Protein AF-A0A519K8I1-F1 (afdb_monomer_lite)

Radius of gyration: 14.12 Å; chains: 1; bounding box: 30×26×46 Å

Sequence (89 aa):
MNATITTLALNLLISERVSQRSFFASKINDLLDGIADRSEKEKQIKRDFRAVTDRCVDDPSCNLRDLFYHYAQYYGTKLAPQESLSSAA

Structure (mmCIF, N/CA/C/O backbone):
data_AF-A0A519K8I1-F1
#
_entry.id   AF-A0A519K8I1-F1
#
loop_
_atom_site.group_PDB
_atom_site.id
_atom_site.type_symbol
_atom_site.label_atom_id
_atom_site.label_alt_id
_atom_site.label_comp_id
_atom_site.label_asym_id
_atom_site.label_entity_id
_atom_site.label_seq_id
_atom_site.pdbx_PDB_ins_code
_atom_site.Cartn_x
_atom_site.Cartn_y
_atom_site.Cartn_z
_atom_site.occupancy
_atom_site.B_iso_or_equiv
_atom_site.auth_seq_id
_atom_site.auth_comp_id
_atom_site.auth_asym_id
_atom_site.auth_atom_id
_atom_site.pdbx_PDB_model_num
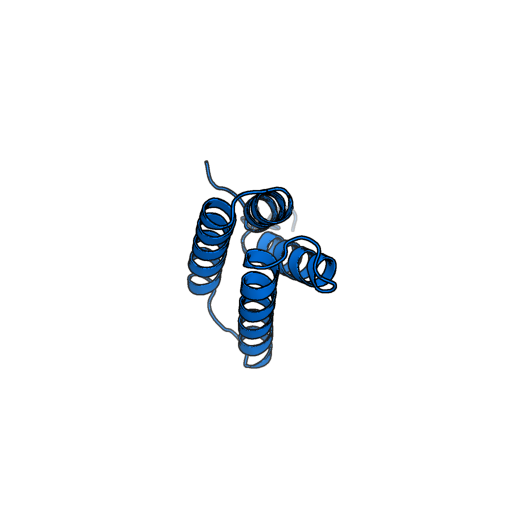ATOM 1 N N . MET A 1 1 ? 16.001 2.982 9.761 1.00 33.69 1 MET A N 1
ATOM 2 C CA . MET A 1 1 ? 15.059 4.059 9.383 1.00 33.69 1 MET A CA 1
ATOM 3 C C . MET A 1 1 ? 13.659 3.477 9.392 1.00 33.69 1 MET A C 1
ATOM 5 O O . MET A 1 1 ? 13.426 2.518 8.670 1.00 33.69 1 MET A O 1
ATOM 9 N N . ASN A 1 2 ? 12.768 3.996 10.235 1.00 48.78 2 ASN A N 1
ATOM 10 C CA . ASN A 1 2 ? 11.374 3.558 10.283 1.00 48.78 2 ASN A CA 1
ATOM 11 C C . ASN A 1 2 ? 10.626 4.286 9.151 1.00 48.78 2 ASN A C 1
ATOM 13 O O . ASN A 1 2 ? 10.217 5.431 9.318 1.00 48.78 2 ASN A O 1
ATOM 17 N N . ALA A 1 3 ? 10.580 3.698 7.952 1.00 60.62 3 ALA A N 1
ATOM 18 C CA . ALA A 1 3 ? 9.861 4.302 6.833 1.00 60.62 3 ALA A CA 1
ATOM 19 C C . ALA A 1 3 ? 8.354 4.183 7.091 1.00 60.62 3 ALA A C 1
ATOM 21 O O . ALA A 1 3 ? 7.847 3.085 7.315 1.00 60.62 3 ALA A O 1
ATOM 22 N N . THR A 1 4 ? 7.639 5.306 7.071 1.00 85.88 4 THR A N 1
ATOM 23 C CA . THR A 1 4 ? 6.177 5.298 7.189 1.00 85.88 4 THR A CA 1
ATOM 24 C C . THR A 1 4 ? 5.559 4.703 5.919 1.00 85.88 4 THR A C 1
ATOM 26 O O . THR A 1 4 ? 6.155 4.778 4.839 1.00 85.88 4 THR A O 1
ATOM 29 N N . ILE A 1 5 ? 4.349 4.135 6.021 1.00 92.88 5 ILE A N 1
ATOM 30 C CA . ILE A 1 5 ? 3.600 3.626 4.853 1.00 92.88 5 ILE A CA 1
ATOM 31 C C . ILE A 1 5 ? 3.526 4.683 3.737 1.00 92.88 5 ILE A C 1
ATOM 33 O O . ILE A 1 5 ? 3.698 4.351 2.567 1.00 92.88 5 ILE A O 1
ATOM 37 N N . THR A 1 6 ? 3.353 5.962 4.085 1.00 93.62 6 THR A N 1
ATOM 38 C CA . THR A 1 6 ? 3.319 7.069 3.119 1.00 93.62 6 THR A CA 1
ATOM 39 C C . THR A 1 6 ? 4.633 7.217 2.349 1.00 93.62 6 THR A C 1
ATOM 41 O O . THR A 1 6 ? 4.611 7.394 1.134 1.00 93.62 6 THR A O 1
ATOM 44 N N . THR A 1 7 ? 5.788 7.106 3.015 1.00 94.31 7 THR A N 1
ATOM 45 C CA . THR A 1 7 ? 7.097 7.160 2.341 1.00 94.31 7 THR A CA 1
ATOM 46 C C . THR A 1 7 ? 7.290 5.975 1.396 1.00 94.31 7 THR A C 1
ATOM 48 O O . THR A 1 7 ? 7.768 6.158 0.279 1.00 94.31 7 THR A O 1
ATOM 51 N N . LEU A 1 8 ? 6.888 4.769 1.809 1.00 96.06 8 LEU A N 1
ATOM 52 C CA . LEU A 1 8 ? 6.941 3.583 0.947 1.00 96.06 8 LEU A CA 1
ATOM 53 C C . LEU A 1 8 ? 6.045 3.747 -0.287 1.00 96.06 8 LEU A C 1
ATOM 55 O O . LEU A 1 8 ? 6.470 3.421 -1.393 1.00 96.06 8 LEU A O 1
ATOM 59 N N . ALA A 1 9 ? 4.848 4.307 -0.109 1.00 95.94 9 ALA A N 1
ATOM 60 C CA . ALA A 1 9 ? 3.923 4.585 -1.200 1.00 95.94 9 ALA A CA 1
ATOM 61 C C . ALA A 1 9 ? 4.492 5.605 -2.197 1.00 95.94 9 ALA A C 1
ATOM 63 O O . ALA A 1 9 ? 4.470 5.360 -3.400 1.00 95.94 9 ALA A O 1
ATOM 64 N N . LEU A 1 10 ? 5.071 6.711 -1.720 1.00 95.81 10 LEU A N 1
ATOM 65 C CA . LEU A 1 10 ? 5.730 7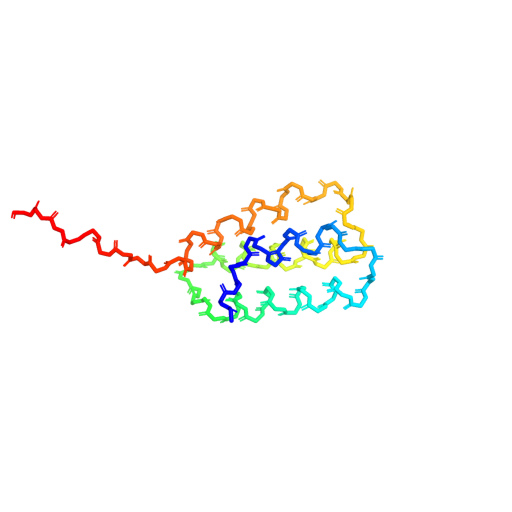.686 -2.597 1.00 95.81 10 LEU A CA 1
ATOM 66 C C . LEU A 1 10 ? 6.873 7.048 -3.389 1.00 95.81 10 LEU A C 1
ATOM 68 O O . LEU A 1 10 ? 6.945 7.230 -4.601 1.00 95.81 10 LEU A O 1
ATOM 72 N N . ASN A 1 11 ? 7.717 6.254 -2.725 1.00 96.88 11 ASN A N 1
ATOM 73 C CA . ASN A 1 11 ? 8.825 5.556 -3.375 1.00 96.88 11 ASN A CA 1
ATOM 74 C C . ASN A 1 11 ? 8.347 4.554 -4.437 1.00 96.88 11 ASN A C 1
ATOM 76 O O . ASN A 1 11 ? 8.988 4.416 -5.477 1.00 96.88 11 ASN A O 1
ATOM 80 N N . LEU A 1 12 ? 7.215 3.882 -4.204 1.00 97.25 12 LEU A N 1
ATOM 81 C CA . LEU A 1 12 ? 6.584 3.013 -5.195 1.00 97.25 12 LEU A CA 1
ATOM 82 C C . LEU A 1 12 ? 6.143 3.816 -6.426 1.00 97.25 12 LEU A C 1
ATOM 84 O O . LEU A 1 12 ? 6.474 3.432 -7.545 1.00 97.25 12 LEU A O 1
ATOM 88 N N . LEU A 1 13 ? 5.451 4.941 -6.227 1.00 96.19 13 LEU A N 1
ATOM 89 C CA . LEU A 1 13 ? 4.903 5.753 -7.319 1.00 96.19 13 LEU A CA 1
ATOM 90 C C . LEU A 1 13 ? 5.970 6.411 -8.201 1.00 96.19 13 LEU A C 1
ATOM 92 O O . LEU A 1 13 ? 5.735 6.605 -9.389 1.00 96.19 13 LEU A O 1
ATOM 96 N N . ILE A 1 14 ? 7.127 6.768 -7.641 1.00 95.88 14 ILE A N 1
ATOM 97 C CA . ILE A 1 14 ? 8.212 7.407 -8.406 1.00 95.88 14 ILE A CA 1
ATOM 98 C C . ILE A 1 14 ? 9.197 6.400 -9.010 1.00 95.88 14 ILE A C 1
ATOM 100 O O . ILE A 1 14 ? 10.070 6.788 -9.783 1.00 95.88 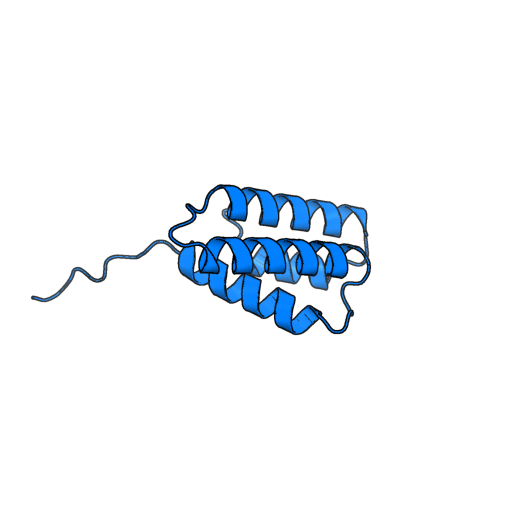14 ILE A O 1
ATOM 104 N N . SER A 1 15 ? 9.119 5.119 -8.637 1.00 95.81 15 SER A N 1
ATOM 105 C CA . SER A 1 15 ? 10.093 4.132 -9.094 1.00 95.81 15 SER A CA 1
ATOM 106 C C . SER A 1 15 ? 9.799 3.652 -10.513 1.00 95.81 15 SER A C 1
ATOM 108 O O . SER A 1 15 ? 8.759 3.060 -10.806 1.00 95.81 15 SER A O 1
ATOM 110 N N . GLU A 1 16 ? 10.790 3.799 -11.388 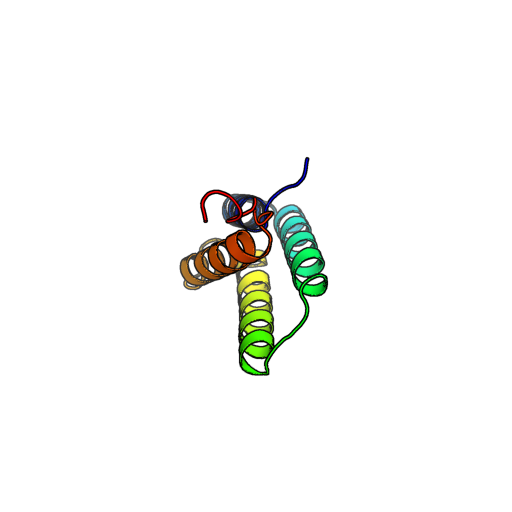1.00 94.00 16 GLU A N 1
ATOM 111 C CA . GLU A 1 16 ? 10.737 3.316 -12.771 1.00 94.00 16 GLU A CA 1
ATOM 112 C C . GLU A 1 16 ? 10.907 1.788 -12.877 1.00 94.00 16 GLU A C 1
ATOM 114 O O . GLU A 1 16 ? 10.543 1.183 -13.885 1.00 94.00 16 GLU A O 1
ATOM 119 N N . ARG A 1 17 ? 11.420 1.123 -11.830 1.00 96.62 17 ARG A N 1
ATOM 120 C CA . ARG A 1 17 ? 11.766 -0.308 -11.850 1.00 96.62 17 ARG A CA 1
ATOM 121 C C . ARG A 1 17 ? 10.698 -1.158 -11.157 1.00 96.62 17 ARG A C 1
ATOM 123 O O . ARG A 1 17 ? 10.505 -1.042 -9.950 1.00 96.62 17 ARG A O 1
ATOM 130 N N . VAL A 1 18 ? 10.103 -2.111 -11.882 1.00 96.12 18 VAL A N 1
ATOM 131 C CA . VAL A 1 18 ? 9.094 -3.057 -11.346 1.00 96.12 18 VAL A CA 1
ATOM 132 C C . VAL A 1 18 ? 9.592 -3.790 -10.094 1.00 96.12 18 VAL A C 1
ATOM 134 O O . VAL A 1 18 ? 8.851 -3.946 -9.126 1.00 96.12 18 VAL A O 1
ATOM 137 N N . SER A 1 19 ? 10.863 -4.205 -10.070 1.00 97.19 19 SER A N 1
ATOM 138 C CA . SER A 1 19 ? 11.450 -4.910 -8.922 1.00 97.19 19 SER A CA 1
ATOM 139 C C . SER A 1 19 ? 11.508 -4.049 -7.656 1.00 97.19 19 SER A C 1
ATOM 141 O O . SER A 1 19 ? 11.262 -4.548 -6.560 1.00 97.19 19 SER A O 1
ATOM 143 N N . GLN A 1 20 ? 11.770 -2.746 -7.792 1.00 97.31 20 GLN A N 1
ATOM 144 C CA . GLN A 1 20 ? 11.732 -1.808 -6.669 1.00 97.31 20 GLN A CA 1
ATOM 145 C C . GLN A 1 20 ? 10.296 -1.538 -6.218 1.00 97.31 20 GLN A C 1
ATOM 147 O O . GLN A 1 20 ? 10.031 -1.540 -5.018 1.00 97.31 20 GLN A O 1
ATOM 152 N N . ARG A 1 21 ? 9.353 -1.380 -7.155 1.00 97.75 21 ARG A N 1
ATOM 153 C CA . ARG A 1 21 ? 7.928 -1.241 -6.815 1.00 97.75 21 ARG A CA 1
ATOM 154 C C . ARG A 1 21 ? 7.411 -2.452 -6.046 1.00 97.75 21 ARG A C 1
ATOM 156 O O . ARG A 1 21 ? 6.783 -2.283 -5.008 1.00 97.75 21 ARG A O 1
ATOM 163 N N . SER A 1 22 ? 7.777 -3.655 -6.483 1.00 98.00 22 SER A N 1
ATOM 164 C CA . SER A 1 22 ? 7.448 -4.911 -5.794 1.00 98.00 22 SER A CA 1
ATOM 165 C C . SER A 1 22 ? 8.040 -4.964 -4.381 1.00 98.00 22 SER A C 1
ATOM 167 O O . SER A 1 22 ? 7.367 -5.375 -3.437 1.00 98.00 22 SER A O 1
ATOM 169 N N . PHE A 1 23 ? 9.281 -4.495 -4.204 1.00 97.31 23 PHE A N 1
ATOM 170 C CA . PHE A 1 23 ? 9.906 -4.387 -2.884 1.00 97.31 23 PHE A CA 1
ATOM 171 C C . PHE A 1 23 ? 9.137 -3.433 -1.957 1.00 97.31 23 PHE A C 1
ATOM 173 O O . PHE A 1 23 ? 8.847 -3.789 -0.814 1.00 97.31 23 PHE A O 1
ATOM 180 N N . PHE A 1 24 ? 8.764 -2.243 -2.438 1.00 97.56 24 PHE A N 1
ATOM 181 C CA . PHE A 1 24 ? 7.984 -1.292 -1.641 1.00 97.56 24 PHE A CA 1
ATOM 182 C C . PHE A 1 24 ? 6.579 -1.816 -1.327 1.00 97.56 24 PHE A C 1
ATOM 184 O O . PHE A 1 24 ? 6.138 -1.692 -0.186 1.00 97.56 24 PHE A O 1
ATOM 191 N N . ALA A 1 25 ? 5.913 -2.464 -2.285 1.00 97.69 25 ALA A N 1
ATOM 192 C CA . ALA A 1 25 ? 4.614 -3.101 -2.083 1.00 97.69 25 ALA A CA 1
ATOM 193 C C . ALA A 1 25 ? 4.668 -4.197 -1.011 1.00 97.69 25 ALA A C 1
ATOM 195 O O . ALA A 1 25 ? 3.833 -4.214 -0.110 1.00 97.69 25 ALA A O 1
ATOM 196 N N . SER A 1 26 ? 5.693 -5.056 -1.038 1.00 97.81 26 SER A N 1
ATOM 197 C CA . SER A 1 26 ? 5.914 -6.055 0.013 1.00 97.81 26 SER A CA 1
ATOM 198 C C . SER A 1 26 ? 6.058 -5.399 1.388 1.00 97.81 26 SER A C 1
ATOM 200 O O . SER A 1 26 ? 5.411 -5.837 2.333 1.00 97.81 26 SER A O 1
ATOM 202 N N . LYS A 1 27 ? 6.817 -4.302 1.504 1.00 96.88 27 LYS A N 1
ATOM 203 C CA . LYS A 1 27 ? 6.964 -3.573 2.776 1.00 96.88 27 LYS A CA 1
ATOM 204 C C . LYS A 1 27 ? 5.658 -2.932 3.252 1.00 96.88 27 LYS A C 1
ATOM 206 O O . LYS A 1 27 ? 5.399 -2.921 4.451 1.00 96.88 27 LYS A O 1
ATOM 211 N N . ILE A 1 28 ? 4.834 -2.414 2.340 1.00 96.38 28 ILE A N 1
ATOM 212 C CA . ILE A 1 28 ? 3.493 -1.908 2.670 1.00 96.38 28 ILE A CA 1
ATOM 213 C C . ILE A 1 28 ? 2.622 -3.053 3.198 1.00 96.38 28 ILE A C 1
ATOM 215 O O . ILE A 1 28 ? 2.007 -2.908 4.252 1.00 96.38 28 ILE A O 1
ATOM 219 N N . ASN A 1 29 ? 2.619 -4.202 2.520 1.00 96.06 29 ASN A N 1
ATOM 220 C CA . ASN A 1 29 ? 1.843 -5.374 2.924 1.00 96.06 29 ASN A CA 1
ATOM 221 C C . ASN A 1 29 ? 2.265 -5.913 4.298 1.00 96.06 29 ASN A C 1
ATOM 223 O O . ASN A 1 29 ? 1.382 -6.163 5.119 1.00 96.06 29 ASN A O 1
ATOM 227 N N . ASP A 1 30 ? 3.574 -5.986 4.573 1.00 95.19 30 ASP A N 1
ATOM 228 C CA . ASP A 1 30 ? 4.127 -6.356 5.885 1.00 95.19 30 ASP A CA 1
ATOM 229 C C . ASP A 1 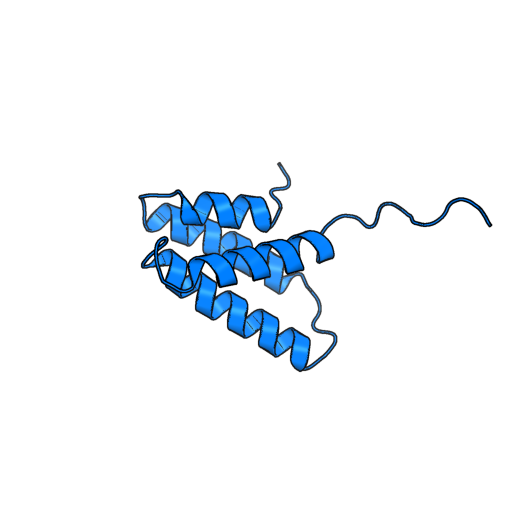30 ? 3.573 -5.439 6.996 1.00 95.19 30 ASP A C 1
ATOM 231 O O . ASP A 1 30 ? 3.156 -5.900 8.060 1.00 95.19 30 ASP A O 1
ATOM 235 N N . LEU A 1 31 ? 3.530 -4.122 6.746 1.00 93.69 31 LEU A N 1
ATOM 236 C CA . LEU A 1 31 ? 3.001 -3.148 7.705 1.00 93.69 31 LEU A CA 1
ATOM 237 C C . LEU A 1 31 ? 1.487 -3.283 7.887 1.00 93.69 31 LEU A C 1
ATOM 239 O O . LEU A 1 31 ? 1.000 -3.138 9.006 1.00 93.69 31 LEU A O 1
ATOM 243 N N . LEU A 1 32 ? 0.738 -3.5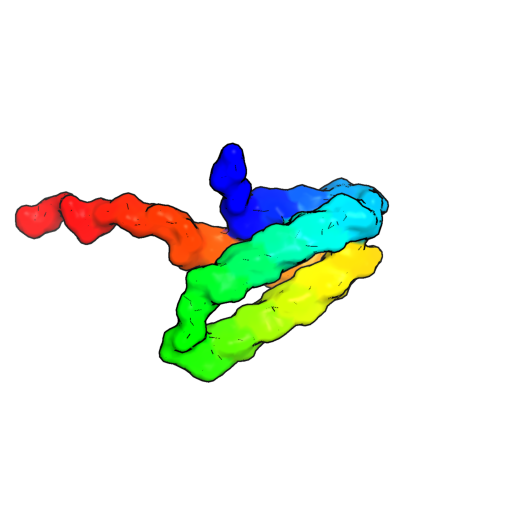86 6.824 1.00 93.31 32 LEU A N 1
ATOM 244 C CA . LEU A 1 32 ? -0.703 -3.834 6.907 1.00 93.31 32 LEU A CA 1
ATOM 245 C C . LEU A 1 32 ? -1.035 -5.109 7.688 1.00 93.31 32 LEU A C 1
ATOM 247 O O . LEU A 1 32 ? -2.038 -5.130 8.406 1.00 93.31 32 LEU A O 1
ATOM 251 N N . ASP A 1 33 ? -0.211 -6.151 7.572 1.00 92.44 33 ASP A N 1
ATOM 252 C CA . ASP A 1 33 ? -0.371 -7.397 8.330 1.00 92.44 33 ASP A CA 1
ATOM 253 C C . ASP A 1 33 ? -0.147 -7.186 9.835 1.00 92.44 33 ASP A C 1
ATOM 255 O O . ASP A 1 33 ? -0.805 -7.828 10.651 1.00 92.44 33 ASP A O 1
ATOM 259 N N . GLY A 1 34 ? 0.683 -6.211 10.221 1.00 90.12 34 GLY A N 1
ATOM 260 C CA . GLY A 1 34 ? 0.868 -5.810 11.621 1.00 90.12 34 GLY A CA 1
ATOM 261 C C . GLY A 1 34 ? -0.317 -5.061 12.251 1.00 90.12 34 GLY A C 1
ATOM 262 O O . GLY A 1 34 ? -0.325 -4.833 13.461 1.00 90.12 34 GLY A O 1
ATOM 263 N N . ILE A 1 35 ? -1.324 -4.660 11.469 1.00 88.94 35 ILE A N 1
ATOM 264 C CA . ILE A 1 35 ? -2.470 -3.879 11.956 1.00 88.94 35 ILE A CA 1
ATOM 265 C C . ILE A 1 35 ? -3.633 -4.818 12.263 1.00 88.94 35 ILE A C 1
ATOM 267 O O . ILE A 1 35 ? -4.162 -5.460 11.361 1.00 88.94 35 ILE A O 1
ATOM 271 N N . ALA A 1 36 ? -4.088 -4.858 13.514 1.00 89.06 36 ALA A N 1
ATOM 272 C CA . ALA A 1 36 ? -5.245 -5.667 13.894 1.00 89.06 36 ALA A CA 1
ATOM 273 C C . ALA A 1 36 ? -6.535 -5.201 13.195 1.00 89.06 36 ALA A C 1
ATOM 275 O O . ALA A 1 36 ? -6.831 -4.004 13.148 1.00 89.06 36 ALA A O 1
ATOM 276 N N . ASP A 1 37 ? -7.325 -6.158 12.709 1.00 89.75 37 ASP A N 1
ATOM 277 C CA . ASP A 1 37 ? -8.633 -5.905 12.107 1.00 89.75 37 ASP A CA 1
ATOM 278 C C . ASP A 1 37 ? -9.699 -5.744 13.197 1.00 89.75 37 ASP A C 1
ATOM 280 O O . ASP A 1 37 ? -10.051 -6.712 13.873 1.00 89.75 37 ASP A O 1
ATOM 284 N N . ARG A 1 38 ? -10.250 -4.539 13.374 1.00 89.19 38 ARG A N 1
ATOM 285 C CA . ARG A 1 38 ? -11.247 -4.258 14.428 1.00 89.19 38 ARG A CA 1
ATOM 286 C C . ARG A 1 38 ? -12.687 -4.358 13.934 1.00 89.19 38 ARG A C 1
ATOM 288 O O . ARG A 1 38 ? -13.615 -4.368 14.735 1.00 89.19 38 ARG A O 1
ATOM 295 N N . SER A 1 39 ? -12.892 -4.401 12.619 1.00 92.06 39 SER A N 1
ATOM 296 C CA . SER A 1 39 ? -14.211 -4.553 11.998 1.00 92.06 39 SER A CA 1
ATOM 297 C C . SER A 1 39 ? -14.106 -5.141 10.592 1.00 92.06 39 SER A C 1
ATOM 299 O O . SER A 1 39 ? -13.053 -5.071 9.958 1.00 92.06 39 SER A O 1
ATOM 301 N N . GLU A 1 40 ? -15.216 -5.660 10.061 1.00 93.62 40 GLU A N 1
ATOM 302 C CA . GLU A 1 40 ? -15.262 -6.137 8.670 1.00 93.62 40 GLU A CA 1
ATOM 303 C C . GLU A 1 40 ? -14.996 -5.007 7.662 1.00 93.62 40 GLU A C 1
ATOM 305 O O . GLU A 1 40 ? -14.362 -5.219 6.632 1.00 93.62 40 GLU A O 1
ATOM 310 N N . LYS A 1 41 ? -15.385 -3.770 7.999 1.00 91.88 41 LYS A N 1
ATOM 311 C CA . LYS A 1 41 ? -15.063 -2.584 7.196 1.00 91.88 41 LYS A CA 1
ATOM 312 C C . LYS A 1 41 ? -13.554 -2.349 7.108 1.00 91.88 41 LYS A C 1
ATOM 314 O O . LYS A 1 41 ? -13.052 -2.033 6.037 1.00 91.88 41 LYS A O 1
ATOM 319 N N . GLU A 1 42 ? -12.823 -2.508 8.211 1.00 91.31 42 GLU A N 1
ATOM 320 C CA . GLU A 1 42 ? -11.361 -2.363 8.199 1.00 91.31 42 GLU A CA 1
ATOM 321 C C . GLU A 1 42 ? -10.676 -3.467 7.396 1.00 91.31 42 GLU A C 1
ATOM 323 O O . GLU A 1 42 ? -9.727 -3.176 6.668 1.00 91.31 42 GLU A O 1
ATOM 328 N N . LYS A 1 43 ? -11.193 -4.701 7.458 1.00 93.31 43 LYS A N 1
ATOM 329 C CA . LYS A 1 43 ? -10.722 -5.789 6.591 1.00 93.31 43 LYS A CA 1
ATOM 330 C C . LYS A 1 43 ? -10.929 -5.454 5.124 1.00 93.31 43 LYS A C 1
ATOM 332 O O . LYS A 1 43 ? -10.020 -5.658 4.326 1.00 93.31 43 LYS A O 1
ATOM 337 N N . GLN A 1 44 ? -12.099 -4.918 4.773 1.00 95.31 44 GLN A N 1
ATOM 338 C CA . GLN A 1 44 ? -12.384 -4.524 3.398 1.00 95.31 44 GLN A CA 1
ATOM 339 C C . GLN A 1 44 ? -11.437 -3.421 2.921 1.00 95.31 44 GLN A C 1
ATOM 341 O O . GLN A 1 44 ? -10.803 -3.590 1.890 1.00 95.31 44 GLN A O 1
ATOM 346 N N . ILE A 1 45 ? -11.246 -2.360 3.712 1.00 93.81 45 ILE A N 1
ATOM 347 C CA . ILE A 1 45 ? -10.307 -1.275 3.383 1.00 93.81 45 ILE A CA 1
ATOM 348 C C . ILE A 1 45 ? -8.880 -1.814 3.199 1.00 93.81 45 ILE A C 1
ATOM 350 O O . ILE A 1 45 ? -8.184 -1.410 2.269 1.00 93.81 45 ILE A O 1
ATOM 354 N N . LYS A 1 46 ? -8.440 -2.753 4.048 1.00 95.44 46 LYS A N 1
ATOM 355 C CA . LYS A 1 46 ? -7.122 -3.386 3.916 1.00 95.44 46 LYS A CA 1
ATOM 356 C C . LYS A 1 46 ? -7.017 -4.202 2.623 1.00 95.44 46 LYS A C 1
ATOM 358 O O . LYS A 1 46 ? -6.003 -4.107 1.938 1.00 95.44 46 LYS A O 1
ATOM 363 N N . ARG A 1 47 ? -8.051 -4.980 2.276 1.00 96.62 47 ARG A N 1
ATOM 364 C CA . ARG A 1 47 ? -8.124 -5.733 1.009 1.00 96.62 47 ARG A CA 1
ATOM 365 C C . ARG A 1 47 ? -8.073 -4.800 -0.201 1.00 96.62 47 ARG A C 1
ATOM 367 O O . ARG A 1 47 ? -7.283 -5.044 -1.109 1.00 96.62 47 ARG A O 1
ATOM 374 N N . ASP A 1 48 ? -8.850 -3.721 -0.178 1.00 97.06 48 ASP A N 1
ATOM 375 C CA . ASP A 1 48 ? -8.887 -2.725 -1.252 1.00 97.06 48 ASP A CA 1
ATOM 376 C C . ASP A 1 48 ? -7.518 -2.060 -1.424 1.00 97.06 48 ASP A C 1
ATOM 378 O O . ASP A 1 48 ? -7.029 -1.918 -2.544 1.00 97.06 48 ASP A O 1
ATOM 382 N N . PHE A 1 49 ? -6.846 -1.724 -0.319 1.00 97.56 49 PHE A N 1
ATOM 383 C CA . PHE A 1 49 ? -5.512 -1.141 -0.382 1.00 97.56 49 PHE A CA 1
ATOM 384 C C . PHE A 1 49 ? -4.486 -2.102 -0.999 1.00 97.56 49 PHE A C 1
ATOM 386 O O . PHE A 1 49 ? -3.679 -1.671 -1.823 1.00 97.56 49 PHE A O 1
ATOM 393 N N . ARG A 1 50 ? -4.536 -3.402 -0.676 1.00 97.62 50 ARG A N 1
ATOM 394 C CA . ARG A 1 50 ? -3.673 -4.410 -1.323 1.00 97.62 50 ARG A CA 1
ATOM 395 C C . ARG A 1 50 ? -3.921 -4.477 -2.828 1.00 97.62 50 ARG A C 1
ATOM 397 O O . ARG A 1 50 ? -2.976 -4.356 -3.596 1.00 97.62 50 ARG A O 1
ATOM 404 N N . ALA A 1 51 ? -5.184 -4.554 -3.245 1.00 97.25 51 ALA A N 1
ATOM 405 C CA . ALA A 1 51 ? -5.543 -4.612 -4.662 1.00 97.25 51 ALA A CA 1
ATOM 406 C C . ALA A 1 51 ? -5.064 -3.374 -5.441 1.00 97.25 51 ALA A C 1
ATOM 408 O O . ALA A 1 51 ? -4.538 -3.482 -6.549 1.00 97.25 51 ALA A O 1
ATOM 409 N N . VAL A 1 52 ? -5.208 -2.187 -4.849 1.00 97.25 52 VAL A N 1
ATOM 410 C CA . VAL A 1 52 ? -4.714 -0.938 -5.440 1.00 97.25 52 VAL A CA 1
ATOM 411 C C . VAL A 1 52 ? -3.180 -0.901 -5.467 1.00 97.25 52 VAL A C 1
ATOM 413 O O . VAL A 1 52 ? -2.601 -0.447 -6.452 1.00 97.25 52 VAL A O 1
ATOM 416 N N . THR A 1 53 ? -2.515 -1.410 -4.426 1.00 97.56 53 THR A N 1
ATOM 417 C CA . THR A 1 53 ? -1.048 -1.513 -4.370 1.00 97.56 53 THR A CA 1
ATOM 418 C C . THR A 1 53 ? -0.521 -2.368 -5.516 1.00 97.56 53 THR A C 1
ATOM 420 O O . THR A 1 53 ? 0.370 -1.916 -6.233 1.00 97.56 53 THR A O 1
ATOM 423 N N . ASP A 1 54 ? -1.104 -3.548 -5.738 1.00 96.56 54 ASP A N 1
ATOM 424 C CA . ASP A 1 54 ? -0.718 -4.445 -6.832 1.00 96.56 54 ASP A CA 1
ATOM 425 C C . ASP A 1 54 ? -0.876 -3.749 -8.191 1.00 96.56 54 ASP A C 1
ATOM 427 O O . ASP A 1 54 ? 0.025 -3.788 -9.030 1.00 96.56 54 ASP A O 1
ATOM 431 N N . ARG A 1 55 ? -1.966 -2.991 -8.380 1.00 96.50 55 ARG A N 1
ATOM 432 C CA . ARG A 1 55 ? -2.164 -2.212 -9.608 1.00 96.50 55 ARG A CA 1
ATOM 433 C C . ARG A 1 55 ? -1.083 -1.148 -9.813 1.00 96.50 55 ARG A C 1
ATOM 435 O O . ARG A 1 55 ? -0.626 -0.965 -10.941 1.00 96.50 55 ARG A O 1
ATOM 442 N N . CYS A 1 56 ? -0.661 -0.466 -8.749 1.00 96.75 56 CYS A N 1
ATOM 443 C CA . CYS A 1 56 ? 0.408 0.532 -8.808 1.00 96.75 56 CYS A CA 1
ATOM 444 C C . CYS A 1 56 ? 1.810 -0.086 -8.988 1.00 96.75 56 CYS A C 1
ATOM 446 O O . CYS A 1 56 ? 2.723 0.607 -9.443 1.00 96.75 56 CYS A O 1
ATOM 448 N N . VAL A 1 57 ? 2.007 -1.369 -8.658 1.00 97.44 57 VAL A N 1
ATOM 449 C CA . VAL A 1 57 ? 3.247 -2.098 -8.987 1.00 97.44 57 VAL A CA 1
ATOM 450 C C . VAL A 1 57 ? 3.368 -2.302 -10.493 1.00 97.44 57 VAL A C 1
ATOM 452 O O . VAL A 1 57 ? 4.451 -2.094 -11.047 1.00 97.44 57 VAL A O 1
ATOM 455 N N . ASP A 1 58 ? 2.278 -2.647 -11.168 1.00 95.62 58 ASP A N 1
ATOM 456 C CA . ASP A 1 58 ? 2.280 -2.800 -12.623 1.00 95.62 58 ASP A CA 1
ATOM 457 C C . ASP A 1 58 ? 2.401 -1.439 -13.320 1.00 95.62 58 ASP A C 1
ATOM 459 O O . ASP A 1 58 ? 3.296 -1.238 -14.144 1.00 95.62 58 ASP A O 1
ATOM 463 N N . ASP A 1 59 ? 1.548 -0.488 -12.929 1.00 95.50 59 ASP A N 1
ATOM 464 C CA . ASP A 1 59 ? 1.472 0.855 -13.501 1.00 95.50 59 ASP A CA 1
ATOM 465 C C . ASP A 1 59 ? 1.359 1.930 -12.397 1.00 95.50 59 ASP A C 1
ATOM 467 O O . ASP A 1 59 ? 0.266 2.186 -11.874 1.00 95.50 59 ASP A O 1
ATOM 471 N N . PRO A 1 60 ? 2.466 2.612 -12.047 1.00 92.94 60 PRO A N 1
ATOM 472 C CA . PRO A 1 60 ? 2.457 3.640 -11.008 1.00 92.94 60 PRO A CA 1
ATOM 473 C C . PRO A 1 60 ? 1.695 4.914 -11.414 1.00 92.94 60 PRO A C 1
ATOM 475 O O . PRO A 1 60 ? 1.394 5.741 -10.554 1.00 92.94 60 PRO A O 1
ATOM 478 N N . SER A 1 61 ? 1.357 5.083 -12.698 1.00 91.94 61 SER A N 1
ATOM 479 C CA . SER A 1 61 ? 0.549 6.200 -13.211 1.00 91.94 61 SER A CA 1
ATOM 480 C C . SER A 1 61 ? -0.914 5.815 -13.453 1.00 91.94 61 SER A C 1
ATOM 482 O O . SER A 1 61 ? -1.649 6.572 -14.090 1.00 91.94 61 SER A O 1
ATOM 484 N N . CYS A 1 62 ? -1.358 4.665 -12.938 1.00 92.06 62 CYS A N 1
ATOM 485 C CA . CYS A 1 62 ? -2.735 4.224 -13.107 1.00 92.06 62 CYS A CA 1
ATOM 486 C C . CYS A 1 62 ? -3.743 5.212 -12.497 1.00 92.06 62 CYS A C 1
ATOM 488 O O . CYS A 1 62 ? -3.450 5.987 -11.584 1.00 92.06 62 CYS A O 1
ATOM 490 N N . ASN A 1 63 ? -4.993 5.116 -12.945 1.00 93.75 63 ASN A N 1
ATOM 491 C CA . ASN A 1 63 ? -6.117 5.909 -12.440 1.00 93.75 63 ASN A CA 1
ATOM 492 C C . ASN A 1 63 ? -6.439 5.681 -10.948 1.00 93.75 63 ASN A C 1
ATOM 494 O O . ASN A 1 63 ? -7.261 6.401 -10.390 1.00 93.75 63 ASN A O 1
ATOM 498 N N . LEU A 1 64 ? -5.814 4.690 -10.304 1.00 95.25 64 LEU A N 1
ATOM 499 C CA . LEU A 1 64 ? -5.958 4.412 -8.874 1.00 95.25 64 LEU A CA 1
ATOM 500 C C . LEU A 1 64 ? -4.835 5.025 -8.027 1.00 95.25 64 LEU A C 1
ATOM 502 O O . LEU A 1 64 ? -4.853 4.868 -6.810 1.00 95.25 64 LEU A O 1
ATOM 506 N N . ARG A 1 65 ? -3.876 5.740 -8.631 1.00 94.62 65 ARG A N 1
ATOM 507 C CA . ARG A 1 65 ? -2.740 6.364 -7.934 1.00 94.62 65 ARG A CA 1
ATOM 508 C C . ARG A 1 65 ? -3.164 7.254 -6.761 1.00 94.62 65 ARG A C 1
ATOM 510 O O . ARG A 1 65 ? -2.556 7.190 -5.694 1.00 94.62 65 ARG A O 1
ATOM 517 N N . ASP A 1 66 ? -4.194 8.073 -6.941 1.00 95.31 66 ASP A N 1
ATOM 518 C CA . ASP A 1 66 ? -4.654 8.969 -5.874 1.00 95.31 66 ASP A CA 1
ATOM 519 C C . ASP A 1 66 ? -5.305 8.176 -4.735 1.00 95.31 66 ASP A C 1
ATOM 521 O O . ASP A 1 66 ? -5.045 8.433 -3.560 1.00 95.31 66 ASP A O 1
ATOM 525 N N . LEU A 1 67 ? -6.076 7.137 -5.075 1.00 96.50 67 LEU A N 1
ATOM 526 C CA . LEU A 1 67 ? -6.670 6.225 -4.099 1.00 96.50 67 LEU A CA 1
ATOM 527 C C . LEU A 1 67 ? -5.595 5.446 -3.324 1.00 96.50 67 LEU A C 1
ATOM 529 O O . LEU A 1 67 ? -5.683 5.322 -2.103 1.00 96.50 67 LEU A O 1
ATOM 533 N N . PHE A 1 68 ? -4.554 4.977 -4.015 1.00 97.38 68 PHE A N 1
ATOM 534 C CA . PHE A 1 68 ? -3.382 4.349 -3.410 1.00 97.38 68 PHE A CA 1
ATOM 535 C C . PHE A 1 68 ? -2.747 5.269 -2.367 1.00 97.38 68 PHE A C 1
ATOM 537 O O . PHE A 1 68 ? -2.527 4.871 -1.220 1.00 97.38 68 PHE A O 1
ATOM 544 N N . TYR A 1 69 ? -2.497 6.523 -2.751 1.00 94.50 69 TYR A N 1
ATOM 545 C CA . TYR A 1 69 ? -1.888 7.499 -1.861 1.00 94.50 69 TYR A CA 1
ATOM 546 C C . TYR A 1 69 ? -2.798 7.844 -0.675 1.00 94.50 69 TYR A C 1
ATOM 548 O O . TYR A 1 69 ? -2.321 7.930 0.457 1.00 94.50 69 TYR A O 1
ATOM 556 N N . HIS A 1 70 ? -4.112 7.949 -0.884 1.00 94.81 70 HIS A N 1
ATOM 557 C CA . HIS A 1 70 ? -5.072 8.158 0.200 1.00 94.81 70 HIS A CA 1
ATOM 558 C C . HIS A 1 70 ? -5.090 7.014 1.216 1.00 94.81 70 HIS A C 1
ATOM 560 O O . HIS A 1 70 ? -5.069 7.276 2.422 1.00 94.81 70 HIS A O 1
ATOM 566 N N . TYR A 1 71 ? -5.066 5.754 0.774 1.00 96.00 71 TYR A N 1
ATOM 567 C CA . TYR A 1 71 ? -4.943 4.628 1.702 1.00 96.00 71 TYR A CA 1
ATOM 568 C C . TYR A 1 71 ? -3.613 4.651 2.458 1.00 96.00 71 TYR A C 1
ATOM 570 O O . TYR A 1 71 ? -3.587 4.392 3.666 1.00 96.00 71 TYR A O 1
ATOM 578 N N . ALA A 1 72 ? -2.522 5.027 1.786 1.00 95.12 72 ALA A N 1
ATOM 579 C CA . ALA A 1 72 ? -1.226 5.164 2.430 1.00 95.12 72 ALA A CA 1
ATOM 580 C C . ALA A 1 72 ? -1.241 6.240 3.530 1.00 95.12 72 ALA A C 1
ATOM 582 O O . ALA A 1 72 ? -0.754 5.996 4.633 1.00 95.12 72 ALA A O 1
ATOM 583 N N . GLN A 1 73 ? -1.867 7.393 3.278 1.00 93.00 73 GLN A N 1
ATOM 584 C CA . GLN A 1 73 ? -2.054 8.438 4.288 1.00 93.00 73 GLN A CA 1
ATOM 585 C C . GLN A 1 73 ? -2.920 7.951 5.457 1.00 93.00 73 GLN A C 1
ATOM 587 O O . GLN A 1 73 ? -2.543 8.131 6.617 1.00 93.00 73 GLN A O 1
ATOM 592 N N . TYR A 1 74 ? -4.041 7.282 5.168 1.00 91.81 74 TYR A N 1
ATOM 593 C CA . TYR A 1 74 ? -4.927 6.720 6.188 1.00 91.81 74 TYR A CA 1
ATOM 594 C C . TYR A 1 74 ? -4.172 5.780 7.137 1.00 91.81 74 TYR A C 1
ATOM 596 O O . TYR A 1 74 ? -4.191 5.975 8.354 1.00 91.81 74 TYR A O 1
ATOM 604 N N . TYR A 1 75 ? -3.439 4.799 6.607 1.00 90.88 75 TYR A N 1
ATOM 605 C CA . TYR A 1 75 ? -2.689 3.865 7.448 1.00 90.88 75 TYR A CA 1
ATOM 606 C C . TYR A 1 75 ? -1.418 4.471 8.053 1.00 90.88 75 TYR A C 1
ATOM 608 O O . TYR A 1 75 ? -1.035 4.088 9.157 1.00 90.88 75 TYR A O 1
ATOM 616 N N . GLY A 1 76 ? -0.808 5.462 7.400 1.00 88.75 76 GLY A N 1
ATOM 617 C CA . GLY A 1 76 ? 0.291 6.244 7.964 1.00 88.75 76 GLY A CA 1
ATOM 618 C C . GLY A 1 76 ? -0.106 6.944 9.265 1.00 88.75 76 GLY A C 1
ATOM 619 O O . GLY A 1 76 ? 0.637 6.877 10.239 1.00 88.75 76 GLY A O 1
ATOM 620 N N . THR A 1 77 ? -1.306 7.531 9.324 1.00 84.25 77 THR A N 1
ATOM 621 C CA . THR A 1 77 ? -1.825 8.145 10.564 1.00 84.25 77 THR A CA 1
ATOM 622 C C . THR A 1 77 ? -2.167 7.118 11.645 1.00 84.25 77 THR A C 1
ATOM 624 O O . THR A 1 77 ? -1.942 7.379 12.821 1.00 84.25 77 THR A O 1
ATOM 627 N N . LYS A 1 78 ? -2.654 5.927 11.269 1.00 80.81 78 LYS A N 1
ATOM 628 C CA . LYS A 1 78 ? -2.937 4.836 12.218 1.00 80.81 78 LYS A CA 1
ATOM 629 C C . LYS A 1 78 ? -1.687 4.218 12.845 1.00 80.81 78 LYS A C 1
ATOM 631 O O . LYS A 1 78 ? -1.773 3.704 13.956 1.00 80.81 78 LYS A O 1
ATOM 636 N N . LEU A 1 79 ? -0.574 4.213 12.116 1.00 74.19 79 LEU A N 1
ATOM 637 C CA . LEU A 1 79 ? 0.708 3.656 12.555 1.00 74.19 79 LEU A CA 1
ATOM 638 C C . LEU A 1 79 ? 1.623 4.688 13.217 1.00 74.19 79 LEU A C 1
ATOM 640 O O . LEU A 1 79 ? 2.618 4.301 13.831 1.00 74.19 79 LEU A O 1
ATOM 644 N N . ALA A 1 80 ? 1.327 5.983 13.077 1.00 71.00 80 ALA A N 1
ATOM 645 C CA . ALA A 1 80 ? 2.059 7.017 13.786 1.00 71.00 80 ALA A CA 1
ATOM 646 C C . ALA A 1 80 ? 1.986 6.730 15.297 1.00 71.00 80 ALA A C 1
ATOM 648 O O . ALA A 1 80 ? 0.900 6.405 15.794 1.00 71.00 80 ALA A O 1
ATOM 649 N N . PRO A 1 81 ? 3.109 6.829 16.036 1.00 56.44 81 PRO A N 1
ATOM 650 C CA . PRO A 1 81 ? 3.066 6.782 17.486 1.00 56.44 81 PRO A CA 1
ATOM 651 C C . PRO A 1 81 ? 2.024 7.796 17.946 1.00 56.44 81 PRO A C 1
ATOM 653 O O . PRO A 1 81 ? 2.103 8.971 17.586 1.00 56.44 81 PRO A O 1
ATOM 656 N N . GLN A 1 82 ? 1.023 7.342 18.697 1.00 49.28 82 GLN A N 1
ATOM 657 C CA . GLN A 1 82 ? 0.187 8.260 19.452 1.00 49.28 82 GLN A CA 1
ATOM 658 C C . GLN A 1 82 ? 1.102 8.864 20.513 1.00 49.28 82 GLN A C 1
ATOM 660 O O . GLN A 1 82 ? 1.233 8.314 21.604 1.00 49.28 82 GLN A O 1
ATOM 665 N N . GLU A 1 83 ? 1.808 9.943 20.175 1.00 45.03 83 GLU A N 1
ATOM 666 C CA . GLU A 1 83 ? 2.386 10.812 21.186 1.00 45.03 83 GLU A CA 1
ATOM 667 C C . GLU A 1 83 ? 1.206 11.366 21.981 1.00 45.03 83 GLU A C 1
ATOM 669 O O . GLU A 1 83 ? 0.489 12.263 21.548 1.00 45.03 83 GLU A O 1
ATOM 674 N N . SER A 1 84 ? 0.932 10.669 23.083 1.00 43.53 84 SER A N 1
ATOM 675 C CA . SER A 1 84 ? 0.181 11.081 24.258 1.00 43.53 84 SER A CA 1
ATOM 676 C C . SER A 1 84 ? -0.548 12.421 24.123 1.00 43.53 84 SER A C 1
ATOM 678 O O . SER A 1 84 ? -0.042 13.462 24.540 1.00 43.53 84 SER A O 1
ATOM 680 N N . LEU A 1 85 ? -1.818 12.371 23.716 1.00 48.00 85 LEU A N 1
ATOM 681 C CA . LEU A 1 85 ? -2.823 13.276 24.276 1.00 48.00 85 LEU A CA 1
ATOM 682 C C . LEU A 1 85 ? -3.068 12.861 25.735 1.00 48.00 85 LEU A C 1
ATOM 684 O O . LEU A 1 85 ? -4.094 12.295 26.091 1.00 48.00 85 LEU A O 1
ATOM 688 N N . SER A 1 86 ? -2.056 13.081 26.568 1.00 47.69 86 SER A N 1
ATOM 689 C CA . SER A 1 86 ? -2.130 13.030 28.022 1.00 47.69 86 SER A CA 1
ATOM 690 C C . SER A 1 86 ? -1.247 14.149 28.548 1.00 47.69 86 SER A C 1
ATOM 692 O O . SER A 1 86 ? -0.150 13.928 29.057 1.00 47.69 86 SER A O 1
ATOM 694 N N . SER A 1 87 ? -1.709 15.381 28.379 1.00 44.22 87 SER A N 1
ATOM 695 C CA . SER A 1 87 ? -1.309 16.484 29.244 1.00 44.22 87 SER A CA 1
ATOM 696 C C . SER A 1 87 ? -2.429 17.514 29.293 1.00 44.22 87 SER A C 1
ATOM 698 O O . SER A 1 87 ? -2.917 17.944 28.252 1.00 44.22 87 SER A O 1
ATOM 700 N N . ALA A 1 88 ? -2.767 17.881 30.532 1.00 43.03 88 ALA A N 1
ATOM 701 C CA . ALA A 1 88 ? -3.733 18.880 30.989 1.00 43.03 88 ALA A CA 1
ATOM 702 C C . ALA A 1 88 ? -5.204 18.425 31.105 1.00 43.03 88 ALA A C 1
ATOM 704 O O . ALA A 1 88 ? -6.080 18.902 30.386 1.00 43.03 88 ALA A O 1
ATOM 705 N N . ALA A 1 89 ? -5.455 17.535 32.075 1.00 38.62 89 ALA A N 1
ATOM 706 C CA . ALA A 1 89 ? -6.591 17.696 32.989 1.00 38.62 89 ALA A CA 1
ATOM 707 C C . ALA A 1 89 ? -6.112 18.474 34.225 1.00 38.62 89 ALA A C 1
ATOM 709 O O . ALA A 1 89 ? -4.908 18.329 34.550 1.00 38.62 89 ALA A O 1
#

Secondary structure (DSSP, 8-state):
----HHHHHHHHHH---HHHHHHHHHHHHHHHHTS---SHHHHHHHHHHHHHHHHHHH-TTSTTHHHHHHHHHHHHHHHS---------

Foldseek 3Di:
DPQALLNLLVQLLPDPDLVSLVVSLVVNLVLLVVDDDPDPVSVVLSVVLNVLSVVCSVPSPDPCVVVNNVSSVVVSVVPPPPPDPPDDD

pLDDT: mean 87.47, std 16.93, range [33.69, 98.0]